Protein AF-A0A7X8ZN01-F1 (afdb_monomer_lite)

Secondary structure (DSSP, 8-state):
--HHHHHHH-HHHHHHHHIIIIIT---HHHHHHHHHHHHHHHHHHHHTT--TTT--HHHHHHHHHHTTTS--HHHHHHHHHHHHHHHHHHHHTTS-SS-GGGGPPPPP-------------S-SSSSSS--------------S--

Sequence (146 aa):
MKISKIIEQNLTLKDFYRYLKFQRRLSDKTQEVYLNDALLLLNFLKDENILLKDAKLSNLEAYLASRDVEISSRTKSRIISSVKAFYRFAVFTNLVSTDVAKMLEKPKKEVTLPKTLSEQQTDLLLKALYRDGDILSVRDWVIFEV

pLDDT: mean 72.42, std 23.01, range [30.58, 95.31]

Radius of gyration: 20.43 Å; chains: 1; bounding box: 43×55×57 Å

Structure (mmCIF, N/CA/C/O backbone):
data_AF-A0A7X8ZN01-F1
#
_entry.id   AF-A0A7X8ZN01-F1
#
loop_
_atom_site.group_PDB
_atom_site.id
_atom_site.type_symbol
_atom_site.label_atom_id
_atom_site.label_alt_id
_atom_site.label_comp_id
_atom_site.label_asym_id
_atom_site.label_entity_id
_atom_site.label_seq_id
_atom_site.pdbx_PDB_ins_code
_atom_site.Cartn_x
_atom_site.Cartn_y
_atom_site.Cartn_z
_atom_site.occupancy
_atom_site.B_iso_or_equiv
_atom_site.auth_seq_id
_atom_site.auth_comp_id
_atom_site.auth_asym_id
_atom_site.auth_atom_id
_atom_site.pdbx_PDB_model_num
ATOM 1 N N . MET A 1 1 ? 3.977 -20.591 0.811 1.00 48.84 1 MET A N 1
ATOM 2 C CA . MET A 1 1 ? 2.516 -20.645 0.562 1.00 48.84 1 MET A CA 1
ATOM 3 C C . MET A 1 1 ? 2.212 -19.749 -0.637 1.00 48.84 1 MET A C 1
ATOM 5 O O . MET A 1 1 ? 2.649 -18.608 -0.612 1.00 48.84 1 MET A O 1
ATOM 9 N N . LYS A 1 2 ? 1.595 -20.255 -1.719 1.00 52.28 2 LYS A N 1
ATOM 10 C CA . LYS A 1 2 ? 1.361 -19.458 -2.943 1.00 52.28 2 LYS A CA 1
ATOM 11 C C . LYS A 1 2 ? 0.465 -18.252 -2.613 1.00 52.28 2 LYS A C 1
ATOM 13 O O . LYS A 1 2 ? -0.558 -18.436 -1.958 1.00 52.28 2 LYS A O 1
ATOM 18 N N . ILE A 1 3 ? 0.846 -17.054 -3.069 1.00 57.12 3 ILE A N 1
ATOM 19 C CA . ILE A 1 3 ? 0.120 -15.779 -2.871 1.00 57.12 3 ILE A CA 1
ATOM 20 C C . ILE A 1 3 ? -1.376 -15.917 -3.217 1.00 57.12 3 ILE A C 1
ATOM 22 O O . ILE A 1 3 ? -2.226 -15.366 -2.521 1.00 57.12 3 ILE A O 1
ATOM 26 N N . SER A 1 4 ? -1.705 -16.755 -4.205 1.00 57.72 4 SER A N 1
ATOM 27 C CA . SER A 1 4 ? -3.076 -17.117 -4.585 1.00 57.72 4 SER A CA 1
ATOM 28 C C . SER A 1 4 ? -3.955 -17.590 -3.417 1.00 57.72 4 SER A C 1
ATOM 30 O O . SER A 1 4 ? -5.110 -17.189 -3.331 1.00 57.72 4 SER A O 1
ATOM 32 N N . LYS A 1 5 ? -3.416 -18.369 -2.468 1.00 56.44 5 LYS A N 1
ATOM 33 C CA . LYS A 1 5 ? -4.183 -18.905 -1.328 1.00 56.44 5 LYS A CA 1
ATOM 34 C C . LYS A 1 5 ? -4.481 -17.847 -0.256 1.00 56.44 5 LYS A C 1
ATOM 36 O O . LYS A 1 5 ? -5.490 -17.946 0.433 1.00 56.44 5 LYS A O 1
ATOM 41 N N . ILE A 1 6 ? -3.619 -16.835 -0.116 1.00 58.25 6 ILE A N 1
ATOM 42 C CA . ILE A 1 6 ? -3.833 -15.701 0.806 1.00 58.25 6 ILE A CA 1
ATOM 43 C C . ILE A 1 6 ? -4.926 -14.778 0.254 1.00 58.25 6 ILE A C 1
ATOM 45 O O . ILE A 1 6 ? -5.768 -14.294 1.006 1.00 58.25 6 ILE A O 1
ATOM 49 N N . ILE A 1 7 ? -4.951 -14.590 -1.069 1.00 56.62 7 ILE A N 1
ATOM 50 C CA . ILE A 1 7 ? -5.973 -13.797 -1.766 1.00 56.62 7 ILE A CA 1
ATOM 51 C C . ILE A 1 7 ? -7.359 -14.434 -1.623 1.00 56.62 7 ILE A C 1
ATOM 53 O O . ILE A 1 7 ? -8.338 -13.728 -1.410 1.00 56.62 7 ILE A O 1
ATOM 57 N N . GLU A 1 8 ? -7.461 -15.762 -1.704 1.00 56.88 8 GLU A N 1
ATOM 58 C CA . GLU A 1 8 ? -8.747 -16.458 -1.562 1.00 56.88 8 GLU A CA 1
ATOM 59 C C . GLU A 1 8 ? -9.384 -16.290 -0.177 1.00 56.88 8 GLU A C 1
ATOM 61 O O . GLU A 1 8 ? -10.609 -16.283 -0.077 1.00 56.88 8 GLU A O 1
ATOM 66 N N . GLN A 1 9 ? -8.574 -16.117 0.872 1.00 59.66 9 GLN A N 1
ATOM 67 C CA . GLN A 1 9 ? -9.052 -16.001 2.254 1.00 59.66 9 GLN A CA 1
ATOM 68 C C . GLN A 1 9 ? -9.281 -14.556 2.712 1.00 59.66 9 GLN A C 1
ATOM 70 O O . GLN A 1 9 ? -9.893 -14.339 3.755 1.00 59.66 9 GLN A O 1
ATOM 75 N N . ASN A 1 10 ? -8.814 -13.560 1.954 1.00 72.94 10 ASN A N 1
ATOM 76 C CA . ASN A 1 10 ? -8.955 -12.153 2.309 1.00 72.94 10 ASN A CA 1
ATOM 77 C C . ASN A 1 10 ? -9.825 -11.431 1.271 1.00 72.94 10 ASN A C 1
ATOM 79 O O . ASN A 1 10 ? -9.347 -11.037 0.204 1.00 72.94 10 ASN A O 1
ATOM 83 N N . LEU A 1 11 ? -11.112 -11.264 1.596 1.00 76.94 11 LEU A N 1
ATOM 84 C CA . LEU A 1 11 ? -12.110 -10.682 0.692 1.00 76.94 11 LEU A CA 1
ATOM 85 C C . LEU A 1 11 ? -11.676 -9.299 0.174 1.00 76.94 11 LEU A C 1
ATOM 87 O O . LEU A 1 11 ? -11.733 -9.047 -1.027 1.00 76.94 11 LEU A O 1
ATOM 91 N N . THR A 1 12 ? -11.105 -8.466 1.048 1.00 83.31 12 THR A N 1
ATOM 92 C CA . THR A 1 12 ? -10.579 -7.139 0.700 1.00 83.31 12 THR A CA 1
ATOM 93 C C . THR A 1 12 ? -9.460 -7.199 -0.341 1.00 83.31 12 THR A C 1
ATOM 95 O O . THR A 1 12 ? -9.457 -6.415 -1.289 1.00 83.31 12 THR A O 1
ATOM 98 N N . LEU A 1 13 ? -8.510 -8.133 -0.216 1.00 86.25 13 LEU A N 1
ATOM 99 C CA . LEU A 1 13 ? -7.432 -8.288 -1.202 1.00 86.25 13 LEU A CA 1
ATOM 100 C C . LEU A 1 13 ? -7.935 -8.870 -2.528 1.00 86.25 13 LEU A C 1
ATOM 102 O O . LEU A 1 13 ? -7.446 -8.483 -3.589 1.00 86.25 13 LEU A O 1
ATOM 106 N N . LYS A 1 14 ? -8.934 -9.757 -2.492 1.00 88.00 14 LYS A N 1
ATOM 107 C CA . LYS A 1 14 ? -9.591 -10.276 -3.700 1.00 88.00 14 LYS A CA 1
ATOM 108 C C . LYS A 1 14 ? -10.315 -9.171 -4.471 1.00 88.00 14 LYS A C 1
ATOM 110 O O . LYS A 1 14 ? -10.217 -9.109 -5.699 1.00 88.00 14 LYS A O 1
ATOM 115 N N . ASP A 1 15 ? -10.996 -8.277 -3.767 1.00 89.69 15 ASP A N 1
ATOM 116 C CA . ASP A 1 15 ? -11.667 -7.137 -4.387 1.00 89.69 15 ASP A CA 1
ATOM 117 C C . ASP A 1 15 ? -10.664 -6.083 -4.864 1.00 89.69 15 ASP A C 1
ATOM 119 O O . ASP A 1 15 ? -10.821 -5.543 -5.962 1.00 89.69 15 ASP A O 1
ATOM 123 N N . PHE A 1 16 ? -9.560 -5.880 -4.138 1.00 91.25 16 PHE A N 1
ATOM 124 C CA . PHE A 1 16 ? -8.464 -5.037 -4.612 1.00 91.25 16 PHE A CA 1
ATOM 125 C C . PHE A 1 16 ? -7.829 -5.591 -5.894 1.00 91.25 16 PHE A C 1
ATOM 127 O O . PHE A 1 16 ? -7.579 -4.838 -6.833 1.00 91.25 16 PHE A O 1
ATOM 134 N N . TYR A 1 17 ? -7.627 -6.908 -5.993 1.00 89.56 17 TYR A N 1
ATOM 135 C CA . TYR A 1 17 ? -7.134 -7.553 -7.214 1.00 89.56 17 TYR A CA 1
ATOM 136 C C . TYR A 1 17 ? -8.042 -7.265 -8.416 1.00 89.56 17 TYR A C 1
ATOM 138 O O . TYR A 1 17 ? -7.578 -6.825 -9.471 1.00 89.56 17 TYR A O 1
ATOM 146 N N . ARG A 1 18 ? -9.359 -7.437 -8.238 1.00 90.00 18 ARG A N 1
ATOM 147 C CA . ARG A 1 18 ? -10.361 -7.117 -9.266 1.00 90.00 18 ARG A CA 1
ATOM 148 C C . ARG A 1 18 ? -10.331 -5.638 -9.636 1.00 90.00 18 ARG A C 1
ATOM 150 O O . ARG A 1 18 ? -10.356 -5.312 -10.820 1.00 90.00 18 ARG A O 1
ATOM 157 N N . TYR A 1 19 ? -10.215 -4.752 -8.652 1.00 90.88 19 TYR A N 1
ATOM 158 C CA . TYR A 1 19 ? -10.067 -3.318 -8.881 1.00 90.88 19 TYR A CA 1
ATOM 159 C C . TYR A 1 19 ? -8.826 -2.999 -9.733 1.00 90.88 19 TYR A C 1
ATOM 161 O O . TYR A 1 19 ? -8.919 -2.263 -10.717 1.00 90.88 19 TYR A O 1
ATOM 169 N N . LEU A 1 20 ? -7.668 -3.593 -9.428 1.00 88.06 20 LEU A N 1
ATOM 170 C CA . LEU A 1 20 ? -6.449 -3.394 -10.218 1.00 88.06 20 LEU A CA 1
ATOM 171 C C . LEU A 1 20 ? -6.599 -3.900 -11.661 1.00 88.06 20 LEU A C 1
ATOM 173 O O . LEU A 1 20 ? -6.102 -3.258 -12.590 1.00 88.06 20 LEU A O 1
ATOM 177 N N . LYS A 1 21 ? -7.304 -5.018 -11.851 1.00 89.06 21 LYS A N 1
ATOM 178 C CA . LYS A 1 21 ? -7.545 -5.617 -13.166 1.00 89.06 21 LYS A CA 1
ATOM 179 C C . LYS A 1 21 ? -8.525 -4.808 -14.011 1.00 89.06 21 LYS A C 1
ATOM 181 O O . LYS A 1 21 ? -8.202 -4.436 -15.132 1.00 89.06 21 LYS A O 1
ATOM 186 N N . PHE A 1 22 ? -9.712 -4.520 -13.490 1.00 87.12 22 PHE A N 1
ATOM 187 C CA . PHE A 1 22 ? -10.795 -3.946 -14.290 1.00 87.12 22 PHE A CA 1
ATOM 188 C C . PHE A 1 22 ? -10.764 -2.419 -14.315 1.00 87.12 22 PHE A C 1
ATOM 190 O O . PHE A 1 22 ? -10.886 -1.825 -15.385 1.00 87.12 22 PHE A O 1
ATOM 197 N N . GLN A 1 23 ? -10.530 -1.781 -13.165 1.00 81.88 23 GLN A N 1
ATOM 198 C CA . GLN A 1 23 ? -10.535 -0.321 -13.072 1.00 81.88 23 GLN A CA 1
ATOM 199 C C . GLN A 1 23 ? -9.200 0.285 -13.502 1.00 81.88 23 GLN A C 1
ATOM 201 O O . GLN A 1 23 ? -9.170 1.338 -14.135 1.00 81.88 23 GLN A O 1
ATOM 206 N N . ARG A 1 24 ? -8.080 -0.365 -13.159 1.00 81.25 24 ARG A N 1
ATOM 207 C CA . ARG A 1 24 ? -6.737 0.149 -13.476 1.00 81.25 24 ARG A CA 1
ATOM 208 C C . ARG A 1 24 ? -6.062 -0.514 -14.674 1.00 81.25 24 ARG A C 1
ATOM 210 O O . ARG A 1 24 ? -5.022 -0.009 -15.091 1.00 81.25 24 ARG A O 1
ATOM 217 N N . ARG A 1 25 ? -6.632 -1.600 -15.215 1.00 88.38 25 ARG A N 1
ATOM 218 C CA . ARG A 1 25 ? -6.134 -2.325 -16.401 1.00 88.38 25 ARG A CA 1
ATOM 219 C C . ARG A 1 25 ? -4.644 -2.680 -16.317 1.00 88.38 25 ARG A C 1
ATOM 221 O O . ARG A 1 25 ? -3.924 -2.617 -17.309 1.00 88.38 25 ARG A O 1
ATOM 228 N N . LEU A 1 26 ? -4.161 -3.011 -15.118 1.00 83.69 26 LEU A N 1
ATOM 229 C CA . LEU A 1 26 ? -2.759 -3.382 -14.916 1.00 83.69 26 LEU A CA 1
ATOM 230 C C . LEU A 1 26 ? -2.499 -4.803 -15.422 1.00 83.69 26 LEU A C 1
ATOM 232 O O . LEU A 1 26 ? -3.393 -5.641 -15.375 1.00 83.69 26 LEU A O 1
ATOM 236 N N . SER A 1 27 ? -1.269 -5.099 -15.850 1.00 86.38 27 SER A N 1
ATOM 237 C CA . SER A 1 27 ? -0.872 -6.476 -16.188 1.00 86.38 27 SER A CA 1
ATOM 238 C C . SER A 1 27 ? -0.928 -7.386 -14.958 1.00 86.38 27 SER A C 1
ATOM 240 O O . SER A 1 27 ? -0.713 -6.912 -13.841 1.00 86.38 27 SER A O 1
ATOM 242 N N . ASP A 1 28 ? -1.136 -8.689 -15.145 1.00 82.62 28 ASP A N 1
ATOM 243 C CA . ASP A 1 28 ? -1.219 -9.650 -14.034 1.00 82.62 28 ASP A CA 1
ATOM 244 C C . ASP A 1 28 ? 0.034 -9.615 -13.142 1.00 82.62 28 ASP A C 1
ATOM 246 O O . ASP A 1 28 ? -0.067 -9.550 -11.917 1.00 82.62 28 ASP A O 1
ATOM 250 N N . LYS A 1 29 ? 1.225 -9.497 -13.748 1.00 83.19 29 LYS A N 1
ATOM 251 C CA . LYS A 1 29 ? 2.497 -9.340 -13.024 1.00 83.19 29 LYS A CA 1
ATOM 252 C C . LYS A 1 29 ? 2.509 -8.083 -12.150 1.00 83.19 29 LYS A C 1
ATOM 254 O O . LYS A 1 29 ? 2.994 -8.099 -11.024 1.00 83.19 29 LYS A O 1
ATOM 259 N N . THR A 1 30 ? 1.990 -6.968 -12.666 1.00 82.69 30 THR A N 1
ATOM 260 C CA . THR A 1 30 ? 1.887 -5.720 -11.898 1.00 82.69 30 THR A CA 1
ATOM 261 C C . THR A 1 30 ? 0.836 -5.833 -10.793 1.00 82.69 30 THR A C 1
ATOM 263 O O . THR A 1 30 ? 1.057 -5.310 -9.704 1.00 82.69 30 THR A O 1
ATOM 266 N N . GLN A 1 31 ? -0.274 -6.535 -11.035 1.00 84.19 31 GLN A N 1
ATOM 267 C CA . GLN A 1 31 ? -1.315 -6.768 -10.032 1.00 84.19 31 GLN A CA 1
ATOM 268 C C . GLN A 1 31 ? -0.767 -7.558 -8.833 1.00 84.19 31 GLN A C 1
ATOM 270 O O . GLN A 1 31 ? -0.950 -7.126 -7.698 1.00 84.19 31 GLN A O 1
ATOM 275 N N . GLU A 1 32 ? -0.043 -8.658 -9.067 1.00 86.69 32 GLU A N 1
ATOM 276 C CA . GLU A 1 32 ? 0.581 -9.471 -8.006 1.00 86.69 32 GLU A CA 1
ATOM 277 C C . GLU A 1 32 ? 1.524 -8.647 -7.126 1.00 86.69 32 GLU A C 1
ATOM 279 O O . GLU A 1 32 ? 1.504 -8.723 -5.898 1.00 86.69 32 GLU A O 1
ATOM 284 N N . VAL A 1 33 ? 2.331 -7.815 -7.774 1.00 87.94 33 VAL A N 1
ATOM 285 C CA . VAL A 1 33 ? 3.306 -6.938 -7.133 1.00 87.94 33 VAL A CA 1
ATOM 286 C C . VAL A 1 33 ? 2.616 -5.890 -6.247 1.00 87.94 33 VAL A C 1
ATOM 288 O O . VAL A 1 33 ? 3.061 -5.645 -5.127 1.00 87.94 33 VAL A O 1
ATOM 291 N N . TYR A 1 34 ? 1.513 -5.300 -6.713 1.00 91.00 34 TYR A N 1
ATOM 292 C CA . TYR A 1 34 ? 0.722 -4.332 -5.942 1.00 91.00 34 TYR A CA 1
ATOM 293 C C . TYR A 1 34 ? -0.033 -4.993 -4.785 1.00 91.00 34 TYR A C 1
ATOM 295 O O . TYR A 1 34 ? -0.113 -4.424 -3.697 1.00 91.00 34 TYR A O 1
ATOM 303 N N . LEU A 1 35 ? -0.570 -6.195 -5.003 1.00 89.00 35 LEU A N 1
ATOM 304 C CA . LEU A 1 35 ? -1.218 -6.986 -3.959 1.00 89.00 35 LEU A CA 1
ATOM 305 C C . LEU A 1 35 ? -0.253 -7.338 -2.835 1.00 89.00 35 LEU A C 1
ATOM 307 O O . LEU A 1 35 ? -0.605 -7.210 -1.666 1.00 89.00 35 LEU A O 1
ATOM 311 N N . ASN A 1 36 ? 0.957 -7.773 -3.184 1.00 89.75 36 ASN A N 1
ATOM 312 C CA . ASN A 1 36 ? 1.963 -8.127 -2.197 1.00 89.75 36 ASN A CA 1
ATOM 313 C C . ASN A 1 36 ? 2.356 -6.914 -1.341 1.00 89.75 36 ASN A C 1
ATOM 315 O O . ASN A 1 36 ? 2.444 -7.033 -0.124 1.00 89.75 36 ASN A O 1
ATOM 319 N N . ASP A 1 37 ? 2.526 -5.736 -1.948 1.00 92.06 37 ASP A N 1
ATOM 320 C CA . ASP A 1 37 ? 2.781 -4.510 -1.181 1.00 92.06 37 ASP A CA 1
ATOM 321 C C . ASP A 1 37 ? 1.613 -4.153 -0.251 1.00 92.06 37 ASP A C 1
ATOM 323 O O . ASP A 1 37 ? 1.840 -3.780 0.897 1.00 92.06 37 ASP A O 1
ATOM 327 N N . ALA A 1 38 ? 0.367 -4.278 -0.724 1.00 92.12 38 ALA A N 1
ATOM 328 C CA . ALA A 1 38 ? -0.813 -4.015 0.098 1.00 92.12 38 ALA A CA 1
ATOM 329 C C . ALA A 1 38 ? -0.908 -4.990 1.281 1.00 92.12 38 ALA A C 1
ATOM 331 O O . ALA A 1 38 ? -1.191 -4.573 2.400 1.00 92.12 38 ALA A O 1
ATOM 332 N N . LEU A 1 39 ? -0.609 -6.273 1.063 1.00 91.00 39 LEU A N 1
ATOM 333 C CA . LEU A 1 39 ? -0.544 -7.271 2.130 1.00 91.00 39 LEU A CA 1
ATOM 334 C C . LEU A 1 39 ? 0.539 -6.928 3.162 1.00 91.00 39 LEU A C 1
ATOM 336 O O . LEU A 1 39 ? 0.283 -7.009 4.359 1.00 91.00 39 LEU A O 1
ATOM 340 N N . LEU A 1 40 ? 1.731 -6.522 2.715 1.00 91.75 40 LEU A N 1
ATOM 341 C CA . LEU A 1 40 ? 2.815 -6.116 3.613 1.00 91.75 40 LEU A CA 1
ATOM 342 C C . LEU A 1 40 ? 2.432 -4.900 4.463 1.00 91.75 40 LEU A C 1
ATOM 344 O O . LEU A 1 40 ? 2.741 -4.876 5.650 1.00 91.75 40 LEU A O 1
ATOM 348 N N . LEU A 1 41 ? 1.742 -3.917 3.878 1.00 93.25 41 LEU A N 1
ATOM 349 C CA . LEU A 1 41 ? 1.195 -2.787 4.627 1.00 93.25 41 LEU A CA 1
ATOM 350 C C . LEU A 1 41 ? 0.166 -3.248 5.668 1.00 93.25 41 LEU A C 1
ATOM 352 O O . LEU A 1 41 ? 0.228 -2.822 6.815 1.00 93.25 41 LEU A O 1
ATOM 356 N N . LEU A 1 42 ? -0.783 -4.107 5.283 1.00 92.12 42 LEU A N 1
ATOM 357 C CA . LEU A 1 42 ? -1.813 -4.601 6.202 1.00 92.12 42 LEU A CA 1
ATOM 358 C C . LEU A 1 42 ? -1.208 -5.378 7.375 1.00 92.12 42 LEU A C 1
ATOM 360 O O . LEU A 1 42 ? -1.681 -5.232 8.4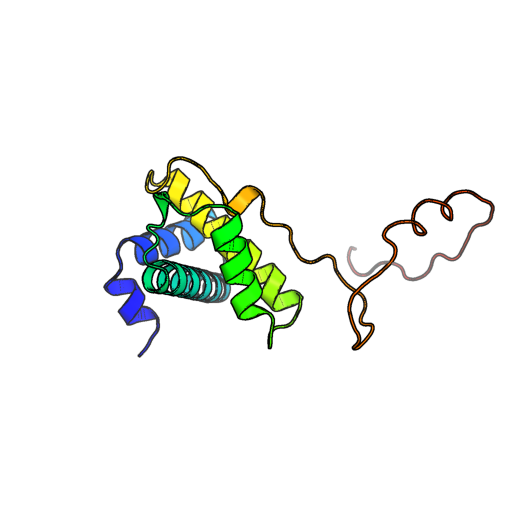98 1.00 92.12 42 LEU A O 1
ATOM 364 N N . ASN A 1 43 ? -0.163 -6.170 7.125 1.00 89.88 43 ASN A N 1
ATOM 365 C CA . ASN A 1 43 ? 0.568 -6.866 8.180 1.00 89.88 43 ASN A CA 1
ATOM 366 C C . ASN A 1 43 ? 1.260 -5.875 9.119 1.00 89.88 43 ASN A C 1
ATOM 368 O O . ASN A 1 43 ? 1.071 -5.978 10.321 1.00 89.88 43 ASN A O 1
ATOM 372 N N . PHE A 1 44 ? 1.959 -4.870 8.582 1.00 92.31 44 PHE A N 1
ATOM 373 C CA . PHE A 1 44 ? 2.575 -3.823 9.401 1.00 92.31 44 PHE A CA 1
ATOM 374 C C . PHE A 1 44 ? 1.549 -3.111 10.295 1.00 92.31 44 PHE A C 1
ATOM 376 O O . PHE A 1 44 ? 1.750 -2.991 11.496 1.00 92.31 44 PHE A O 1
ATOM 383 N N . LEU A 1 45 ? 0.413 -2.684 9.733 1.00 92.00 45 LEU A N 1
ATOM 384 C CA . LEU A 1 45 ? -0.639 -2.028 10.514 1.00 92.00 45 LEU A CA 1
ATOM 385 C C . LEU A 1 45 ? -1.212 -2.957 11.590 1.00 92.00 45 LEU A C 1
ATOM 387 O O . LEU A 1 45 ? -1.477 -2.516 12.703 1.00 92.00 45 LEU A O 1
ATOM 391 N N . LYS A 1 46 ? -1.378 -4.245 11.272 1.00 91.44 46 LYS A N 1
ATOM 392 C CA . LYS A 1 46 ? -1.828 -5.251 12.234 1.00 91.44 46 LYS A CA 1
ATOM 393 C C . LYS A 1 46 ? -0.832 -5.417 13.385 1.00 91.44 46 LYS A C 1
ATOM 395 O O . LYS A 1 46 ? -1.270 -5.463 14.530 1.00 91.44 46 LYS A O 1
ATOM 400 N N . ASP A 1 47 ? 0.460 -5.494 13.086 1.00 92.75 47 ASP A N 1
ATOM 401 C CA . ASP A 1 47 ? 1.521 -5.654 14.086 1.00 92.75 47 ASP A CA 1
ATOM 402 C C . ASP A 1 47 ? 1.589 -4.431 15.022 1.00 92.75 47 ASP A C 1
ATOM 404 O O . ASP A 1 47 ? 1.740 -4.579 16.233 1.00 92.75 47 ASP A O 1
ATOM 408 N N . GLU A 1 48 ? 1.337 -3.233 14.486 1.00 92.31 48 GLU A N 1
ATOM 409 C CA . GLU A 1 48 ? 1.220 -1.977 15.243 1.00 92.31 48 GLU A CA 1
ATOM 410 C C . GLU A 1 48 ? -0.148 -1.788 15.938 1.00 92.31 48 GLU A C 1
ATOM 412 O O . GLU A 1 48 ? -0.384 -0.771 16.587 1.00 92.31 48 GLU A O 1
ATOM 417 N N . ASN A 1 49 ? -1.074 -2.751 15.826 1.00 94.81 49 ASN A N 1
ATOM 418 C CA . ASN A 1 49 ? -2.456 -2.666 16.329 1.00 94.81 49 ASN A CA 1
ATOM 419 C C . ASN A 1 49 ? -3.250 -1.452 15.798 1.00 94.81 49 ASN A C 1
ATOM 421 O O . ASN A 1 49 ? -4.127 -0.909 16.471 1.00 94.81 49 ASN A O 1
ATOM 425 N N . ILE A 1 50 ? -2.973 -1.041 14.561 1.00 92.25 50 ILE A N 1
ATOM 426 C CA . ILE A 1 50 ? -3.635 0.067 13.872 1.00 92.25 50 ILE A CA 1
ATOM 427 C C . ILE A 1 50 ? -4.651 -0.493 12.877 1.00 92.25 50 ILE A C 1
ATOM 429 O O . ILE A 1 50 ? -4.330 -1.281 11.986 1.00 92.25 50 ILE A O 1
ATOM 433 N N . LEU A 1 51 ? -5.901 -0.043 12.975 1.00 90.69 51 LEU A N 1
ATOM 434 C CA . LEU A 1 51 ? -6.905 -0.351 11.959 1.00 90.69 51 LEU A CA 1
ATOM 435 C C . LEU A 1 51 ? -6.659 0.491 10.703 1.00 90.69 51 LEU A C 1
ATOM 437 O O . LEU A 1 51 ? -6.328 1.671 10.785 1.00 90.69 51 LEU A O 1
ATOM 441 N N . LEU A 1 52 ? -6.914 -0.086 9.523 1.00 92.00 52 LEU A N 1
ATOM 442 C CA . LEU A 1 52 ? -6.721 0.593 8.232 1.00 92.00 52 LEU A CA 1
ATOM 443 C C . LEU A 1 52 ? -7.411 1.970 8.158 1.00 92.00 52 LEU A C 1
ATOM 445 O O . LEU A 1 52 ? -6.852 2.907 7.590 1.00 92.00 52 LEU A O 1
ATOM 449 N N . LYS A 1 53 ? -8.609 2.081 8.745 1.00 91.12 53 LYS A N 1
ATOM 450 C CA . LYS A 1 53 ? -9.423 3.307 8.802 1.00 91.12 53 LYS A CA 1
ATOM 451 C C . LYS A 1 53 ? -8.887 4.379 9.755 1.00 91.12 53 LYS A C 1
ATOM 453 O O . LYS A 1 53 ? -9.198 5.548 9.561 1.00 91.12 53 LYS A O 1
ATOM 458 N N . ASP A 1 54 ? -8.094 3.977 10.745 1.00 92.12 54 ASP A N 1
ATOM 459 C CA . ASP A 1 54 ? -7.561 4.853 11.794 1.00 92.12 54 ASP A CA 1
ATOM 460 C C . ASP A 1 54 ? -6.093 5.232 11.528 1.00 92.12 54 ASP A C 1
ATOM 462 O O . ASP A 1 54 ? -5.516 6.067 12.226 1.00 92.12 54 ASP A O 1
ATOM 466 N N . ALA A 1 55 ? -5.486 4.633 10.498 1.00 93.00 55 ALA A N 1
ATOM 467 C CA . ALA A 1 55 ? -4.128 4.922 10.074 1.00 93.00 55 ALA A CA 1
ATOM 468 C C . ALA A 1 55 ? -3.972 6.389 9.645 1.00 93.00 55 ALA A C 1
ATOM 470 O O . ALA A 1 55 ? -4.747 6.924 8.848 1.00 93.00 55 ALA A O 1
ATOM 471 N N . LYS A 1 56 ? -2.914 7.024 10.145 1.00 92.81 56 LYS A N 1
ATOM 472 C CA . LYS A 1 56 ? -2.518 8.396 9.816 1.00 92.81 56 LYS A CA 1
ATOM 473 C C . LYS A 1 56 ? -1.357 8.394 8.827 1.00 92.81 56 LYS A C 1
ATOM 475 O O . LYS A 1 56 ? -0.686 7.379 8.633 1.00 92.81 56 LYS A O 1
ATOM 480 N N . LEU A 1 57 ? -1.076 9.561 8.245 1.00 90.12 57 LEU A N 1
ATOM 481 C CA . LEU A 1 57 ? 0.083 9.755 7.369 1.00 90.12 57 LEU A CA 1
ATOM 482 C C . LEU A 1 57 ? 1.388 9.289 8.036 1.00 90.12 57 LEU A C 1
ATOM 484 O O . LEU A 1 57 ? 2.138 8.535 7.425 1.00 90.12 57 LEU A O 1
ATOM 488 N N . SER A 1 58 ? 1.587 9.631 9.311 1.00 89.06 58 SER A N 1
ATOM 489 C CA . SER A 1 58 ? 2.772 9.236 10.081 1.00 89.06 58 SER A CA 1
ATOM 490 C C . SER A 1 58 ? 2.946 7.719 10.199 1.00 89.06 58 SER A C 1
ATOM 492 O O . SER A 1 58 ? 4.071 7.229 10.211 1.00 89.06 58 SER A O 1
ATOM 494 N N . ASN A 1 59 ? 1.856 6.945 10.232 1.00 92.69 59 ASN A N 1
ATOM 495 C CA . ASN A 1 59 ? 1.939 5.483 10.243 1.00 92.69 59 ASN A CA 1
ATOM 496 C C . ASN A 1 59 ? 2.401 4.940 8.887 1.00 92.69 59 ASN A C 1
ATOM 498 O O . ASN A 1 59 ? 3.147 3.966 8.832 1.00 92.69 59 ASN A O 1
ATOM 502 N N . LEU A 1 60 ? 1.989 5.577 7.787 1.00 92.44 60 LEU A N 1
ATOM 503 C CA . LEU A 1 60 ? 2.445 5.205 6.449 1.00 92.44 60 LEU A CA 1
ATOM 504 C C . LEU A 1 60 ? 3.905 5.597 6.211 1.00 92.44 60 LEU A C 1
ATOM 506 O O . LEU A 1 60 ? 4.635 4.858 5.556 1.00 92.44 60 LEU A O 1
ATOM 510 N N . GLU A 1 61 ? 4.343 6.728 6.753 1.00 89.44 61 GLU A N 1
ATOM 511 C CA . GLU A 1 61 ? 5.749 7.137 6.735 1.00 89.44 61 GLU A CA 1
ATOM 512 C C . GLU A 1 61 ? 6.612 6.176 7.558 1.00 89.44 61 GLU A C 1
ATOM 514 O O . GLU A 1 61 ? 7.638 5.715 7.061 1.00 89.44 61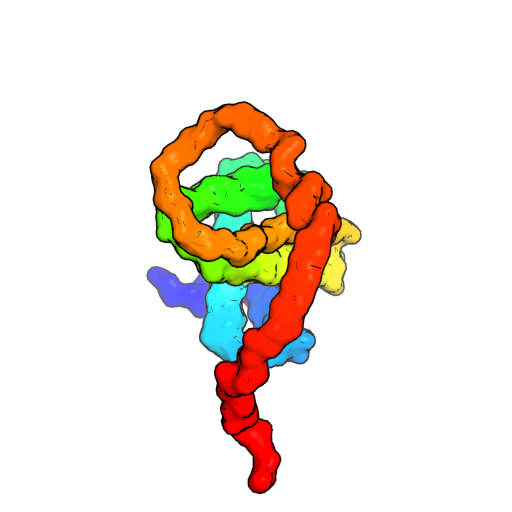 GLU A O 1
ATOM 519 N N . ALA A 1 62 ? 6.155 5.784 8.754 1.00 90.06 62 ALA A N 1
ATOM 520 C CA . ALA A 1 62 ? 6.810 4.764 9.572 1.00 90.06 62 ALA A CA 1
ATOM 521 C C . ALA A 1 62 ? 6.893 3.410 8.847 1.00 90.06 62 ALA A C 1
ATOM 523 O O . ALA A 1 62 ? 7.953 2.781 8.827 1.00 90.06 62 ALA A O 1
ATOM 524 N N . TYR A 1 63 ? 5.815 2.995 8.169 1.00 91.81 63 TYR A N 1
ATOM 525 C CA . TYR A 1 63 ? 5.833 1.811 7.312 1.00 91.81 63 TYR A CA 1
ATOM 526 C C . TYR A 1 63 ? 6.919 1.918 6.237 1.00 91.81 63 TYR A C 1
ATOM 528 O O . TYR A 1 63 ? 7.727 1.006 6.090 1.00 91.81 63 TYR A O 1
ATOM 536 N N . LEU A 1 64 ? 6.985 3.026 5.495 1.00 90.25 64 LEU A N 1
ATOM 537 C CA . LEU A 1 64 ? 8.002 3.200 4.454 1.00 90.25 64 LEU A CA 1
ATOM 538 C C . LEU A 1 64 ? 9.425 3.215 5.028 1.00 90.25 64 LEU A C 1
ATOM 540 O O . LEU A 1 64 ? 10.303 2.582 4.446 1.00 90.25 64 LEU A O 1
ATOM 544 N N . ALA A 1 65 ? 9.638 3.868 6.172 1.00 87.50 65 ALA A N 1
ATOM 545 C CA . ALA A 1 65 ? 10.928 3.909 6.856 1.00 87.50 65 ALA A CA 1
ATOM 546 C C . ALA A 1 65 ? 11.380 2.512 7.318 1.00 87.50 65 ALA A C 1
ATOM 548 O O . ALA A 1 65 ? 12.540 2.150 7.139 1.00 87.50 65 ALA A O 1
ATOM 549 N N . SER A 1 66 ? 10.461 1.667 7.803 1.00 86.94 66 SER A N 1
ATOM 550 C CA . SER A 1 66 ? 10.774 0.271 8.165 1.00 86.94 66 SER A CA 1
ATOM 551 C C . SER A 1 66 ? 11.251 -0.584 6.979 1.00 86.94 66 SER A C 1
ATOM 553 O O . SER A 1 66 ? 11.799 -1.669 7.164 1.00 86.94 66 SER A O 1
ATOM 555 N N . ARG A 1 67 ? 11.048 -0.110 5.743 1.00 82.06 67 ARG A N 1
ATOM 556 C CA . ARG A 1 67 ? 11.445 -0.795 4.506 1.00 82.06 67 ARG A CA 1
ATOM 557 C C . ARG A 1 67 ? 12.744 -0.249 3.908 1.00 82.06 67 ARG A C 1
ATOM 559 O O . ARG A 1 67 ? 13.230 -0.849 2.952 1.00 82.06 67 ARG A O 1
ATOM 566 N N . ASP A 1 68 ? 13.295 0.848 4.432 1.00 71.94 68 ASP A N 1
ATOM 567 C CA . ASP A 1 68 ? 14.375 1.612 3.784 1.00 71.94 68 ASP A CA 1
ATOM 568 C C . ASP A 1 68 ? 15.755 0.947 3.819 1.00 71.94 68 ASP A C 1
ATOM 570 O O . ASP A 1 68 ? 16.604 1.275 2.995 1.00 71.94 68 ASP A O 1
ATOM 574 N N . VAL A 1 69 ? 15.985 -0.013 4.715 1.00 65.75 69 VAL A N 1
ATOM 575 C CA . VAL A 1 69 ? 17.331 -0.561 4.960 1.00 65.75 69 VAL A CA 1
ATOM 576 C C . VAL A 1 69 ? 17.888 -1.360 3.764 1.00 65.75 69 VAL A C 1
ATOM 578 O O . VAL A 1 69 ? 19.102 -1.479 3.632 1.00 65.75 69 VAL A O 1
ATOM 581 N N . GLU A 1 70 ? 17.048 -1.860 2.845 1.00 62.06 70 GLU A N 1
ATOM 582 C CA . GLU A 1 70 ? 17.496 -2.816 1.808 1.00 62.06 70 GLU A CA 1
ATOM 583 C C . GLU A 1 70 ? 16.884 -2.638 0.403 1.00 62.06 70 GLU A C 1
ATOM 585 O O . GLU A 1 70 ? 17.106 -3.472 -0.479 1.00 62.06 70 GLU A O 1
ATOM 590 N N . ILE A 1 71 ? 16.103 -1.583 0.135 1.00 80.19 71 ILE A N 1
ATOM 591 C CA . ILE A 1 71 ? 15.366 -1.469 -1.140 1.00 80.19 71 ILE A CA 1
ATOM 592 C C . ILE A 1 71 ? 15.813 -0.293 -2.012 1.00 80.19 71 ILE A C 1
ATOM 594 O O . ILE A 1 71 ? 16.041 0.818 -1.551 1.00 80.19 71 ILE A O 1
ATOM 598 N N . SER A 1 72 ? 15.868 -0.518 -3.329 1.00 82.50 72 SER A N 1
ATOM 599 C CA . SER A 1 72 ? 16.185 0.543 -4.293 1.00 82.50 72 SER A CA 1
ATOM 600 C C . SER A 1 72 ? 15.112 1.642 -4.331 1.00 82.50 72 SER A C 1
ATOM 602 O O . SER A 1 72 ? 13.925 1.386 -4.102 1.00 82.50 72 SER A O 1
ATOM 604 N N . SER A 1 73 ? 15.494 2.854 -4.755 1.00 82.06 73 SER A N 1
ATOM 605 C CA . SER A 1 73 ? 14.560 3.976 -4.980 1.00 82.06 73 SER A CA 1
ATOM 606 C C . SER A 1 73 ? 13.410 3.616 -5.941 1.00 82.06 73 SER A C 1
ATOM 608 O O . SER A 1 73 ? 12.257 4.023 -5.752 1.00 82.06 73 SER A O 1
ATOM 610 N N . ARG A 1 74 ? 13.678 2.749 -6.933 1.00 80.50 74 ARG A N 1
ATOM 611 C CA . ARG A 1 74 ? 12.654 2.194 -7.834 1.00 80.50 74 ARG A CA 1
ATOM 612 C C . ARG A 1 74 ? 11.639 1.340 -7.074 1.00 80.50 74 ARG A C 1
ATOM 614 O O . ARG A 1 74 ? 10.434 1.483 -7.290 1.00 80.50 74 ARG A O 1
ATOM 621 N N . THR A 1 75 ? 12.108 0.470 -6.182 1.00 84.06 75 THR A N 1
ATOM 622 C CA . THR A 1 75 ? 11.242 -0.360 -5.339 1.00 84.06 75 THR A CA 1
ATOM 623 C C . THR A 1 75 ? 10.437 0.497 -4.363 1.00 84.06 75 THR A C 1
ATOM 625 O O . THR A 1 75 ? 9.232 0.286 -4.250 1.00 84.06 75 THR A O 1
ATOM 628 N N . LYS A 1 76 ? 11.045 1.514 -3.741 1.00 87.75 76 LYS A N 1
ATOM 629 C CA . LYS A 1 76 ? 10.351 2.456 -2.846 1.00 87.75 76 LYS A CA 1
ATOM 630 C C . LYS A 1 76 ? 9.247 3.234 -3.575 1.00 87.75 76 LYS A C 1
ATOM 632 O O . LYS A 1 76 ? 8.100 3.253 -3.134 1.00 87.75 76 LYS A O 1
ATOM 637 N N . SER A 1 77 ? 9.542 3.770 -4.761 1.00 86.88 77 SER A N 1
ATOM 638 C CA . SER A 1 77 ? 8.557 4.451 -5.622 1.00 86.88 77 SER A CA 1
ATOM 639 C C . SER A 1 77 ? 7.368 3.562 -5.999 1.00 86.88 77 SER A C 1
ATOM 641 O O . SER A 1 77 ? 6.223 4.027 -6.077 1.00 86.88 77 SER A O 1
ATOM 643 N N . ARG A 1 78 ? 7.637 2.277 -6.252 1.00 91.00 78 ARG A N 1
ATOM 644 C CA . ARG A 1 78 ? 6.620 1.265 -6.544 1.00 91.00 78 ARG A CA 1
ATOM 645 C C . ARG A 1 78 ? 5.746 1.002 -5.320 1.00 91.00 78 ARG A C 1
ATOM 647 O O . ARG A 1 78 ? 4.536 1.117 -5.463 1.00 91.00 78 ARG A O 1
ATOM 654 N N . ILE A 1 79 ? 6.334 0.763 -4.145 1.00 90.69 79 ILE A N 1
ATOM 655 C CA . ILE A 1 79 ? 5.591 0.554 -2.889 1.00 90.69 79 ILE A CA 1
ATOM 656 C C . ILE A 1 79 ? 4.662 1.737 -2.617 1.00 90.69 79 ILE A C 1
ATOM 658 O O . ILE A 1 79 ? 3.467 1.543 -2.428 1.00 90.69 79 ILE A O 1
ATOM 662 N N . ILE A 1 80 ? 5.163 2.971 -2.704 1.00 92.62 80 ILE A N 1
ATOM 663 C CA . ILE A 1 80 ? 4.345 4.180 -2.509 1.00 92.62 80 ILE A CA 1
ATOM 664 C C . ILE A 1 80 ? 3.184 4.232 -3.507 1.00 92.62 80 ILE A C 1
ATOM 666 O O . ILE A 1 80 ? 2.06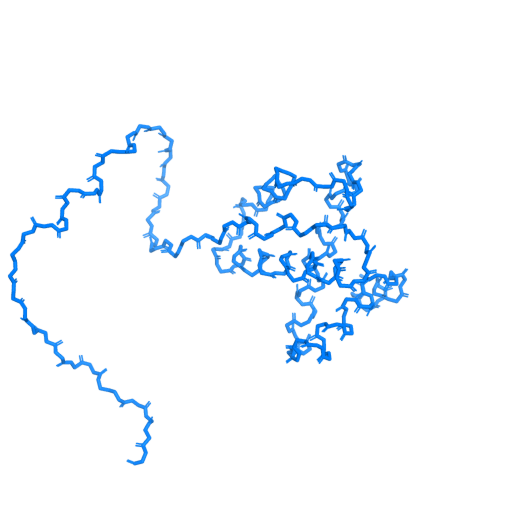1 4.594 -3.159 1.00 92.62 80 ILE A O 1
ATOM 670 N N . SER A 1 81 ? 3.426 3.845 -4.761 1.00 91.50 81 SER A N 1
ATOM 671 C CA . SER A 1 81 ? 2.374 3.792 -5.782 1.00 91.50 81 SER A CA 1
ATOM 672 C C . SER A 1 81 ? 1.323 2.717 -5.478 1.00 91.50 81 SER A C 1
ATOM 674 O O . SER A 1 81 ? 0.137 2.964 -5.713 1.00 91.50 81 SER A O 1
ATOM 676 N N . SER A 1 82 ? 1.739 1.569 -4.936 1.00 92.69 82 SER A N 1
ATOM 677 C CA . SER A 1 82 ? 0.858 0.489 -4.484 1.00 92.69 82 SER A CA 1
ATOM 678 C C . SER A 1 82 ? 0.021 0.910 -3.278 1.00 92.69 82 SER A C 1
ATOM 680 O O . SER A 1 82 ? -1.199 0.778 -3.326 1.00 92.69 82 SER A O 1
ATOM 682 N N . VAL A 1 83 ? 0.637 1.513 -2.254 1.00 94.19 83 VAL A N 1
ATOM 683 C CA . VAL A 1 83 ? -0.046 2.038 -1.057 1.00 94.19 83 VAL A CA 1
ATOM 684 C C . VAL A 1 83 ? -1.086 3.088 -1.448 1.00 94.19 83 VAL A C 1
ATOM 686 O O . VAL A 1 83 ? -2.252 2.974 -1.080 1.00 94.19 83 VAL A O 1
ATOM 689 N N . LYS A 1 84 ? -0.712 4.056 -2.297 1.00 93.88 84 LYS A N 1
ATOM 690 C CA . LYS A 1 84 ? -1.655 5.047 -2.840 1.00 93.88 84 LYS A CA 1
ATOM 691 C C . LYS A 1 84 ? -2.804 4.402 -3.619 1.00 93.88 84 LYS A C 1
ATOM 693 O O . LYS A 1 84 ? -3.930 4.880 -3.572 1.00 93.88 84 LYS A O 1
ATOM 698 N N . ALA A 1 85 ? -2.538 3.349 -4.394 1.00 93.12 85 ALA A N 1
ATOM 699 C CA . ALA A 1 85 ? -3.592 2.643 -5.121 1.00 93.12 85 ALA A CA 1
ATOM 700 C C . ALA A 1 85 ? -4.535 1.885 -4.180 1.00 93.12 85 ALA A C 1
ATOM 702 O O . ALA A 1 85 ? -5.737 1.867 -4.432 1.00 93.12 85 ALA A O 1
ATOM 703 N N . PHE A 1 86 ? -3.998 1.303 -3.110 1.00 95.31 86 PHE A N 1
ATOM 704 C CA . PHE A 1 86 ? -4.771 0.582 -2.111 1.00 95.31 86 PHE A CA 1
ATOM 705 C C . PHE A 1 86 ? -5.684 1.513 -1.306 1.00 95.31 86 PHE A C 1
ATOM 707 O O . PHE A 1 86 ? -6.868 1.223 -1.188 1.00 95.31 86 PHE A O 1
ATOM 714 N N . TYR A 1 87 ? -5.200 2.673 -0.850 1.00 94.44 87 TYR A N 1
ATOM 715 C CA . TYR A 1 87 ? -6.054 3.648 -0.156 1.00 94.44 87 TYR A CA 1
ATOM 716 C C . TYR A 1 87 ? -7.134 4.249 -1.059 1.00 94.44 87 TYR A C 1
ATOM 718 O O . TYR A 1 87 ? -8.272 4.396 -0.623 1.00 94.44 87 TYR A O 1
ATOM 726 N N . ARG A 1 88 ? -6.844 4.504 -2.344 1.00 93.94 88 ARG A N 1
ATOM 727 C CA . ARG A 1 88 ? -7.891 4.886 -3.309 1.00 93.94 88 ARG A CA 1
ATOM 728 C C . ARG A 1 88 ? -8.964 3.812 -3.465 1.00 93.94 88 ARG A C 1
ATOM 730 O O . ARG A 1 88 ? -10.142 4.141 -3.543 1.00 93.94 88 ARG A O 1
ATOM 737 N N . PHE A 1 89 ? -8.567 2.541 -3.515 1.00 94.25 89 PHE A N 1
ATOM 738 C CA . PHE A 1 89 ? -9.506 1.420 -3.518 1.00 94.25 89 PHE A CA 1
ATOM 739 C C . PHE A 1 89 ? -10.317 1.353 -2.215 1.00 94.25 89 PHE A C 1
ATOM 741 O O . PHE A 1 89 ? -11.529 1.155 -2.260 1.00 94.25 89 PHE A O 1
ATOM 748 N N . ALA A 1 90 ? -9.671 1.554 -1.066 1.00 92.50 90 ALA A N 1
ATOM 749 C CA . ALA A 1 90 ? -10.325 1.529 0.235 1.00 92.50 90 ALA A CA 1
ATOM 750 C C . ALA A 1 90 ? -11.364 2.653 0.373 1.00 92.50 90 ALA A C 1
ATOM 752 O O . ALA A 1 90 ? -12.448 2.415 0.892 1.00 92.50 90 ALA A O 1
ATOM 753 N N . VAL A 1 91 ? -11.085 3.847 -0.159 1.00 93.06 91 VAL A N 1
ATOM 754 C CA . VAL A 1 91 ? -12.081 4.928 -0.254 1.00 93.06 91 VAL A CA 1
ATOM 755 C C . VAL A 1 91 ? -13.203 4.550 -1.221 1.00 93.06 91 VAL A C 1
ATOM 757 O O . VAL A 1 91 ? -14.373 4.665 -0.879 1.00 93.06 91 VAL A O 1
ATOM 760 N N . PHE A 1 92 ? -12.868 4.039 -2.411 1.00 90.88 92 PHE A N 1
ATOM 761 C CA . PHE A 1 92 ? -13.853 3.628 -3.422 1.00 90.88 92 PHE A CA 1
ATOM 762 C C . PHE A 1 92 ? -14.842 2.564 -2.912 1.00 90.88 92 PHE A C 1
ATOM 764 O O . PHE A 1 92 ? -15.990 2.527 -3.342 1.00 90.88 92 PHE A O 1
ATOM 771 N N . THR A 1 93 ? -14.402 1.712 -1.986 1.00 89.88 93 THR A N 1
ATOM 772 C CA . THR A 1 93 ? -15.209 0.651 -1.363 1.00 89.88 93 THR A CA 1
ATOM 773 C C . THR A 1 93 ? -15.777 1.032 0.007 1.00 89.88 93 THR A C 1
ATOM 775 O O . THR A 1 93 ? -16.355 0.181 0.676 1.00 89.88 93 THR A O 1
ATOM 778 N N . ASN A 1 94 ? -15.645 2.297 0.428 1.00 90.69 94 ASN A N 1
ATOM 779 C CA . ASN A 1 94 ? -16.072 2.809 1.738 1.00 90.69 94 ASN A CA 1
ATOM 780 C C . ASN A 1 94 ? -15.443 2.091 2.952 1.00 90.69 94 ASN A C 1
ATOM 782 O O . ASN A 1 94 ? -15.995 2.120 4.050 1.00 90.69 94 ASN A O 1
ATOM 786 N N . LEU A 1 95 ? -14.275 1.464 2.785 1.00 89.44 95 LEU A N 1
ATOM 787 C CA . LEU A 1 95 ? -13.497 0.884 3.887 1.00 89.44 95 LEU A CA 1
ATOM 788 C C . LEU A 1 95 ? -12.817 1.960 4.743 1.00 89.44 95 LEU A C 1
ATOM 790 O O . LEU A 1 95 ? -12.591 1.751 5.935 1.00 89.44 95 LEU A O 1
ATOM 794 N N . VAL A 1 96 ? -12.477 3.098 4.135 1.00 92.00 96 VAL A N 1
ATOM 795 C CA . VAL A 1 96 ? -11.933 4.283 4.810 1.00 92.00 96 VAL A CA 1
ATOM 796 C C . VAL A 1 96 ? -12.627 5.533 4.275 1.00 92.00 96 VAL A C 1
ATOM 798 O O . VAL A 1 96 ? -13.016 5.576 3.110 1.00 92.00 96 VAL A O 1
ATOM 801 N N . SER A 1 97 ? -12.775 6.560 5.111 1.00 87.75 97 SER A N 1
ATOM 802 C CA . SER A 1 97 ? -13.431 7.817 4.725 1.00 87.75 97 SER A CA 1
ATOM 803 C C . SER A 1 97 ? -12.524 8.750 3.917 1.00 87.75 97 SER A C 1
ATOM 805 O O . SER A 1 97 ? -13.010 9.497 3.070 1.00 87.75 97 SER A O 1
ATOM 807 N N . THR A 1 98 ? -11.208 8.692 4.149 1.00 89.19 98 THR A N 1
ATOM 808 C CA . THR A 1 98 ? -10.232 9.626 3.571 1.00 89.19 98 THR A CA 1
ATOM 809 C C . THR A 1 98 ? -8.986 8.896 3.071 1.00 89.19 98 THR A C 1
ATOM 811 O O . THR A 1 98 ? -8.461 8.002 3.733 1.00 89.19 98 THR A O 1
ATOM 814 N N . ASP A 1 99 ? -8.465 9.313 1.913 1.00 92.00 99 ASP A N 1
ATOM 815 C CA . ASP A 1 99 ? -7.186 8.833 1.373 1.00 92.00 99 ASP A CA 1
ATOM 816 C C . ASP A 1 99 ? -6.006 9.563 2.040 1.00 92.00 99 ASP A C 1
ATOM 818 O O . ASP A 1 99 ? -5.524 10.588 1.547 1.00 92.00 99 ASP A O 1
ATOM 822 N N . VAL A 1 100 ? -5.525 9.023 3.164 1.00 90.06 100 VAL A N 1
ATOM 823 C CA . VAL A 1 100 ? -4.335 9.538 3.869 1.00 90.06 100 VAL A CA 1
ATOM 824 C C . VAL A 1 100 ? -3.036 9.299 3.091 1.00 90.06 100 VAL A C 1
ATOM 826 O O . VAL A 1 100 ? -2.070 10.044 3.253 1.00 90.06 100 VAL A O 1
ATOM 829 N N . ALA A 1 101 ? -3.006 8.311 2.189 1.00 90.75 101 ALA A N 1
ATOM 830 C CA . ALA A 1 101 ? -1.826 7.997 1.390 1.00 90.75 101 ALA A CA 1
ATOM 831 C C . ALA A 1 101 ? -1.567 9.028 0.289 1.00 90.75 101 ALA A C 1
ATOM 833 O O . ALA A 1 101 ? -0.456 9.076 -0.244 1.00 90.75 101 ALA A O 1
ATOM 834 N N . LYS A 1 102 ? -2.548 9.872 -0.061 1.00 87.31 102 LYS A N 1
ATOM 835 C CA . LYS A 1 102 ? -2.398 10.939 -1.065 1.00 87.31 102 LYS A CA 1
ATOM 836 C C . LYS A 1 102 ? -1.173 11.823 -0.800 1.00 87.31 102 LYS A C 1
ATOM 838 O O . LYS A 1 102 ? -0.477 12.161 -1.763 1.00 87.31 102 LYS A O 1
ATOM 843 N N . MET A 1 103 ? -0.891 12.101 0.476 1.00 82.12 103 MET A N 1
ATOM 844 C CA . MET A 1 103 ? 0.202 12.964 0.942 1.00 82.12 103 MET A CA 1
ATOM 845 C C . MET A 1 103 ? 1.583 12.296 0.946 1.00 82.12 103 MET A C 1
ATOM 847 O O . MET A 1 103 ? 2.575 12.984 1.135 1.00 82.12 103 MET A O 1
ATOM 851 N N . LEU A 1 104 ? 1.685 10.987 0.684 1.00 86.19 104 LEU A N 1
ATOM 852 C CA . LEU A 1 104 ? 2.989 10.322 0.606 1.00 86.19 104 LEU A CA 1
ATOM 853 C C . LEU A 1 104 ? 3.824 10.868 -0.556 1.00 86.19 104 LEU A C 1
ATOM 855 O O . LEU A 1 104 ? 3.416 10.790 -1.722 1.00 86.19 104 LEU A O 1
ATOM 859 N N . GLU A 1 105 ? 5.023 11.352 -0.270 1.00 75.69 105 GLU A N 1
ATOM 860 C CA . GLU A 1 105 ? 5.953 11.792 -1.303 1.00 75.69 105 GLU A CA 1
ATOM 861 C C . GLU A 1 105 ? 6.688 10.602 -1.919 1.00 75.69 105 GLU A C 1
ATOM 863 O O . GLU A 1 105 ? 7.127 9.684 -1.228 1.00 75.69 105 GLU A O 1
ATOM 868 N N . LYS A 1 106 ? 6.820 10.594 -3.249 1.00 69.75 106 LYS A N 1
ATOM 869 C CA . LYS A 1 106 ? 7.707 9.633 -3.915 1.00 69.75 106 LYS A CA 1
ATOM 870 C C . LYS A 1 106 ? 9.147 10.095 -3.710 1.00 69.75 106 LYS A C 1
ATOM 872 O O . LYS A 1 106 ? 9.380 11.298 -3.818 1.00 69.75 106 LYS A O 1
ATOM 877 N N . PRO A 1 107 ? 10.108 9.178 -3.492 1.00 56.78 107 PRO A N 1
ATOM 878 C CA . PRO A 1 107 ? 11.506 9.569 -3.444 1.00 56.78 107 PRO A CA 1
ATOM 879 C C . PRO A 1 107 ? 11.842 10.304 -4.741 1.00 56.78 107 PRO A C 1
ATOM 881 O O . PRO A 1 107 ? 11.530 9.828 -5.841 1.00 56.78 107 PRO A O 1
ATOM 884 N N . LYS A 1 108 ? 12.430 11.495 -4.609 1.00 44.19 108 LYS A N 1
ATOM 885 C CA . LYS A 1 108 ? 12.999 12.211 -5.749 1.00 44.19 108 LYS A CA 1
ATOM 886 C C . LYS A 1 108 ? 14.040 11.277 -6.378 1.00 44.19 108 LYS A C 1
ATOM 888 O O . LYS A 1 108 ? 14.692 10.510 -5.670 1.00 44.19 108 LYS A O 1
ATOM 893 N N . LYS A 1 109 ? 14.138 11.255 -7.712 1.00 37.97 109 LYS A N 1
ATOM 894 C CA . LYS A 1 109 ? 15.199 10.509 -8.406 1.00 37.97 109 LYS A CA 1
ATOM 895 C C . LYS A 1 109 ? 16.538 11.092 -7.953 1.00 37.97 109 LYS A C 1
ATOM 897 O O . LYS A 1 109 ? 17.001 12.071 -8.524 1.00 37.97 109 LYS A O 1
ATOM 902 N N . GLU A 1 110 ? 17.136 10.509 -6.930 1.00 39.09 110 GLU A N 1
ATOM 903 C CA . GLU A 1 110 ? 18.515 10.797 -6.584 1.00 39.09 110 GLU A CA 1
ATOM 904 C C . GLU A 1 110 ? 19.402 10.027 -7.558 1.00 39.09 110 GLU A C 1
ATOM 906 O O . GLU A 1 110 ? 19.411 8.794 -7.606 1.00 39.09 110 GLU A O 1
ATOM 911 N N . VAL A 1 111 ? 20.091 10.797 -8.400 1.00 41.97 111 VAL A N 1
ATOM 912 C CA . VAL A 1 111 ? 21.356 10.397 -9.009 1.00 41.97 111 VAL A CA 1
ATOM 913 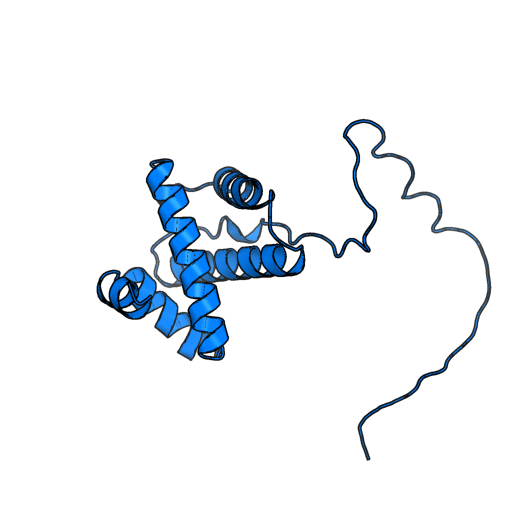C C . VAL A 1 111 ? 22.263 9.986 -7.851 1.00 41.97 111 VAL A C 1
ATOM 915 O O . VAL A 1 111 ? 22.439 10.749 -6.908 1.00 41.97 111 VAL A O 1
ATOM 918 N N . THR A 1 112 ? 22.752 8.750 -7.889 1.00 37.72 112 THR A N 1
ATOM 919 C CA . THR A 1 112 ? 23.579 8.127 -6.851 1.00 37.72 112 THR A CA 1
ATOM 920 C C . THR A 1 112 ? 24.663 9.076 -6.357 1.00 37.72 112 THR A C 1
ATOM 922 O O . THR A 1 112 ? 25.509 9.454 -7.159 1.00 37.72 112 THR A O 1
ATOM 925 N N . LEU A 1 113 ? 24.707 9.362 -5.057 1.00 30.58 113 LEU A N 1
ATOM 926 C CA . LEU A 1 113 ? 25.950 9.680 -4.355 1.00 30.58 113 LEU A CA 1
ATOM 927 C C . LEU A 1 113 ? 25.919 9.005 -2.969 1.00 30.58 113 LEU A C 1
ATOM 929 O O . LEU A 1 113 ? 24.861 8.937 -2.342 1.00 30.58 113 LEU A O 1
ATOM 933 N N . PRO A 1 114 ? 27.032 8.381 -2.547 1.00 38.50 114 PRO A N 1
ATOM 934 C CA . PRO A 1 114 ? 27.051 7.380 -1.491 1.00 38.50 114 PRO A CA 1
ATOM 935 C C . PRO A 1 114 ? 27.141 7.994 -0.090 1.00 38.50 114 PRO A C 1
ATOM 937 O O . PRO A 1 114 ? 27.603 9.115 0.077 1.00 38.50 114 PRO A O 1
ATOM 940 N N . LYS A 1 115 ? 26.745 7.173 0.895 1.00 41.41 115 LYS A N 1
ATOM 941 C CA . LYS A 1 115 ? 27.135 7.169 2.317 1.00 41.41 115 LYS A CA 1
ATOM 942 C C . LYS A 1 115 ? 27.760 8.470 2.838 1.00 41.41 115 LYS A C 1
ATOM 944 O O . LYS A 1 115 ? 28.962 8.640 2.697 1.00 41.41 115 LYS A O 1
ATOM 949 N N . THR A 1 116 ? 26.983 9.249 3.585 1.00 31.62 116 THR A N 1
ATOM 950 C CA . THR A 1 116 ? 27.249 9.612 4.993 1.00 31.62 116 THR A CA 1
ATOM 951 C C . THR A 1 116 ? 26.209 10.623 5.464 1.00 31.62 116 THR A C 1
ATOM 953 O O . THR A 1 116 ? 25.888 11.536 4.718 1.00 31.62 116 THR A O 1
ATOM 956 N N . LEU A 1 117 ? 25.711 10.392 6.686 1.00 32.41 117 LEU A N 1
ATOM 957 C CA . LEU A 1 117 ? 25.323 11.353 7.730 1.00 32.41 117 LEU A CA 1
ATOM 958 C C . LEU A 1 117 ? 24.795 12.729 7.283 1.00 32.41 117 LEU A C 1
ATOM 960 O O . LEU A 1 117 ? 25.470 13.490 6.610 1.00 32.41 117 LEU A O 1
ATOM 964 N N . SER A 1 118 ? 23.563 13.072 7.649 1.00 43.19 118 SER A N 1
ATOM 965 C CA . SER A 1 118 ? 23.222 13.633 8.970 1.00 43.19 118 SER A CA 1
ATOM 966 C C . SER A 1 118 ? 23.827 15.018 9.205 1.00 43.19 118 SER A C 1
ATOM 968 O O . SER A 1 118 ? 25.037 15.168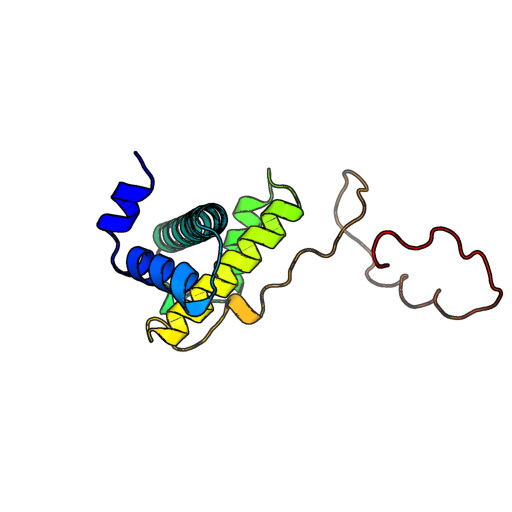 9.296 1.00 43.19 118 SER A O 1
ATOM 970 N N . GLU A 1 119 ? 22.908 15.958 9.420 1.00 38.06 119 GLU A N 1
ATOM 971 C CA . GLU A 1 119 ? 23.075 17.293 9.993 1.00 38.06 119 GLU A CA 1
ATOM 972 C C . GLU A 1 119 ? 23.719 18.394 9.134 1.00 38.06 119 GLU A C 1
ATOM 974 O O . GLU A 1 119 ? 24.811 18.278 8.597 1.00 38.06 119 GLU 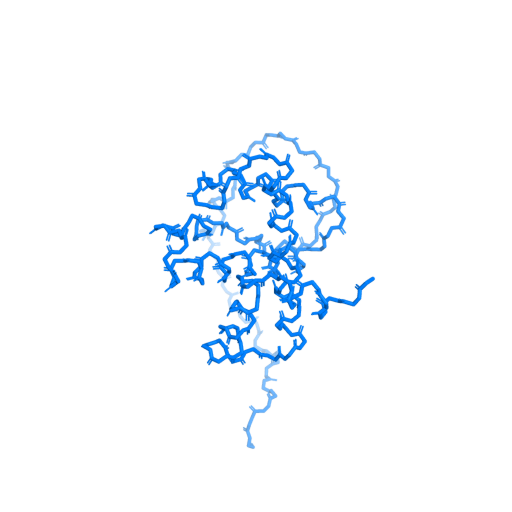A O 1
ATOM 979 N N . GLN A 1 120 ? 23.019 19.532 9.173 1.00 35.88 120 GLN A N 1
ATOM 980 C CA . GLN A 1 120 ? 23.410 20.883 8.776 1.00 35.88 120 GLN A CA 1
ATOM 981 C C . GLN A 1 120 ? 23.113 21.306 7.324 1.00 35.88 120 GLN A C 1
ATOM 983 O O . GLN A 1 120 ? 23.660 20.802 6.354 1.00 35.88 120 GLN A O 1
ATOM 988 N N . GLN A 1 121 ? 22.288 22.361 7.246 1.00 34.31 121 GLN A N 1
ATOM 989 C CA . GLN A 1 121 ? 22.203 23.358 6.168 1.00 34.31 121 GLN A CA 1
ATOM 990 C C . GLN A 1 121 ? 21.241 23.077 5.004 1.00 34.31 121 GLN A C 1
ATOM 992 O O . GLN A 1 121 ? 21.610 22.821 3.862 1.00 34.31 121 GLN A O 1
ATOM 997 N N . THR A 1 122 ? 19.963 23.311 5.286 1.00 40.16 122 THR A N 1
ATOM 998 C CA . THR A 1 122 ? 18.883 23.559 4.321 1.00 40.16 122 THR A CA 1
ATOM 999 C C . THR A 1 122 ? 18.922 24.965 3.688 1.00 40.16 122 THR A C 1
ATOM 1001 O O . THR A 1 122 ? 17.868 25.578 3.595 1.00 40.16 122 THR A O 1
ATOM 1004 N N . ASP A 1 123 ? 20.070 25.513 3.248 1.00 34.41 123 ASP A N 1
ATOM 1005 C CA . ASP A 1 123 ? 20.078 26.942 2.835 1.00 34.41 123 ASP A CA 1
ATOM 1006 C C . ASP A 1 123 ? 20.957 27.405 1.651 1.00 34.41 123 ASP A C 1
ATOM 1008 O O . ASP A 1 123 ? 21.110 28.608 1.444 1.00 34.41 123 ASP A O 1
ATOM 1012 N N . LEU A 1 124 ? 21.492 26.524 0.792 1.00 36.69 124 LEU A N 1
ATOM 1013 C CA . LEU A 1 124 ? 22.374 26.977 -0.312 1.00 36.69 124 LEU A CA 1
ATOM 1014 C C . LEU A 1 124 ? 21.968 26.617 -1.750 1.00 36.69 124 LEU A C 1
ATOM 1016 O O . LEU A 1 124 ? 22.662 27.010 -2.685 1.00 36.69 124 LEU A O 1
ATOM 1020 N N . LEU A 1 125 ? 20.826 25.965 -1.986 1.00 38.12 125 LEU A N 1
ATOM 1021 C CA . LEU A 1 125 ? 20.477 25.462 -3.331 1.00 38.12 125 LEU A CA 1
ATOM 1022 C C . LEU A 1 125 ? 19.460 26.296 -4.131 1.00 38.12 125 LEU A C 1
ATOM 1024 O O . LEU A 1 125 ? 19.100 25.905 -5.238 1.00 38.12 125 LEU A O 1
ATOM 1028 N N . LEU A 1 126 ? 19.033 27.464 -3.633 1.00 34.47 126 LEU A N 1
ATOM 1029 C CA . LEU A 1 126 ? 18.103 28.360 -4.349 1.00 34.47 126 LEU A CA 1
ATOM 1030 C C . LEU A 1 126 ? 18.757 29.594 -5.002 1.00 34.47 126 LEU A C 1
ATOM 1032 O O . LEU A 1 126 ? 18.069 30.336 -5.696 1.00 34.47 126 LEU A O 1
ATOM 1036 N N . LYS A 1 127 ? 20.071 29.823 -4.845 1.00 35.03 127 LYS A N 1
ATOM 1037 C CA . LYS A 1 127 ? 20.740 31.048 -5.345 1.00 35.03 127 LYS A CA 1
ATOM 1038 C C . LYS A 1 127 ? 21.563 30.912 -6.634 1.00 35.03 127 LYS A C 1
ATOM 1040 O O . LYS A 1 127 ? 22.050 31.924 -7.120 1.00 35.03 127 LYS A O 1
ATOM 1045 N N . ALA A 1 128 ? 21.694 29.721 -7.220 1.00 35.88 128 ALA A N 1
ATOM 1046 C CA . ALA A 1 128 ? 22.545 29.516 -8.404 1.00 35.88 128 ALA A CA 1
ATOM 1047 C C . ALA A 1 128 ? 21.798 29.514 -9.756 1.00 35.88 128 ALA A C 1
ATOM 1049 O O . ALA A 1 128 ? 22.435 29.428 -10.798 1.00 35.88 128 ALA A O 1
ATOM 1050 N N . LEU A 1 129 ? 20.462 29.628 -9.772 1.00 38.44 129 LEU A N 1
ATOM 1051 C CA . LEU A 1 129 ? 19.659 29.568 -11.009 1.00 38.44 129 LEU A CA 1
ATOM 1052 C C . LEU A 1 129 ? 19.488 30.920 -11.729 1.00 38.44 129 LEU A C 1
ATOM 1054 O O . LEU A 1 129 ? 18.701 31.020 -12.664 1.00 38.44 129 LEU A O 1
ATOM 1058 N N . TYR A 1 130 ? 20.231 31.953 -11.328 1.00 42.84 130 TYR A N 1
ATOM 1059 C CA . TYR A 1 130 ? 20.242 33.257 -11.996 1.00 42.84 130 TYR A CA 1
ATOM 1060 C C . TYR A 1 130 ? 21.680 33.729 -12.236 1.00 42.84 130 TYR A C 1
ATOM 1062 O O . TYR A 1 130 ? 22.214 34.505 -11.447 1.00 42.84 130 TYR A O 1
ATOM 1070 N N . ARG A 1 131 ? 22.299 33.267 -13.330 1.00 34.06 131 ARG A N 1
ATOM 1071 C CA . ARG A 1 131 ? 23.062 34.121 -14.261 1.00 34.06 131 ARG A CA 1
ATOM 1072 C C . ARG A 1 131 ? 23.619 33.335 -15.452 1.00 34.06 131 ARG A C 1
ATOM 1074 O O . ARG A 1 131 ? 24.372 32.389 -15.275 1.00 34.06 131 ARG A O 1
ATOM 1081 N N . ASP A 1 132 ? 23.246 33.843 -16.622 1.00 37.59 132 ASP A N 1
ATOM 1082 C CA . ASP A 1 132 ? 24.017 33.946 -17.863 1.00 37.59 132 ASP A CA 1
ATOM 1083 C C . ASP A 1 132 ? 24.425 32.677 -18.638 1.00 37.59 132 ASP A C 1
ATOM 1085 O O . ASP A 1 132 ? 25.402 32.011 -18.323 1.00 37.59 132 ASP A O 1
ATOM 1089 N N . GLY A 1 133 ? 23.745 32.489 -19.780 1.00 36.50 133 GLY A N 1
ATOM 1090 C CA . GLY A 1 133 ? 24.433 32.480 -21.080 1.00 36.50 133 GLY A CA 1
ATOM 1091 C C . GLY A 1 133 ? 24.646 31.137 -21.796 1.00 36.50 133 GLY A C 1
ATOM 1092 O O . GLY A 1 133 ? 25.420 30.306 -21.348 1.00 36.50 133 GLY A O 1
ATOM 1093 N N . ASP A 1 134 ? 24.046 31.034 -22.989 1.00 33.91 134 ASP A N 1
ATOM 1094 C CA . ASP A 1 134 ? 24.475 30.252 -24.171 1.00 33.91 134 ASP A CA 1
ATOM 1095 C C . ASP A 1 134 ? 24.318 28.707 -24.256 1.00 33.91 134 ASP A C 1
ATOM 1097 O O . ASP A 1 134 ? 25.132 27.919 -23.791 1.00 33.91 134 ASP A O 1
ATOM 1101 N N . ILE A 1 135 ? 23.228 28.291 -24.927 1.00 36.88 135 ILE A N 1
ATOM 1102 C CA . ILE A 1 135 ? 23.153 27.690 -26.286 1.00 36.88 135 ILE A CA 1
ATOM 1103 C C . ILE A 1 135 ? 24.069 26.483 -26.684 1.00 36.88 135 ILE A C 1
ATOM 1105 O O . ILE A 1 135 ? 25.286 26.581 -26.759 1.00 36.88 135 ILE A O 1
ATOM 1109 N N . LEU A 1 136 ? 23.391 25.421 -27.177 1.00 34.75 136 LEU A N 1
ATOM 1110 C CA . LEU A 1 136 ? 23.794 24.326 -28.105 1.00 34.75 136 LEU A CA 1
ATOM 1111 C C . LEU A 1 136 ? 24.683 23.182 -27.563 1.00 34.75 136 LEU A C 1
ATOM 1113 O O . LEU A 1 136 ? 25.862 23.325 -27.282 1.00 34.75 136 LEU A O 1
ATOM 1117 N N . SER A 1 137 ? 24.193 21.940 -27.558 1.00 34.75 137 SER A N 1
ATOM 1118 C CA . SER A 1 137 ? 24.092 21.175 -28.807 1.00 34.75 137 SER A CA 1
ATOM 1119 C C . SER A 1 137 ? 23.007 20.092 -28.770 1.00 34.75 137 SER A C 1
ATOM 1121 O O . SER A 1 137 ? 22.937 19.227 -27.903 1.00 34.75 137 SER A O 1
ATOM 1123 N N . VAL A 1 138 ? 22.157 20.178 -29.787 1.00 49.06 138 VAL A N 1
ATOM 1124 C CA . VAL A 1 138 ? 21.191 19.190 -30.256 1.00 49.06 138 VAL A CA 1
ATOM 1125 C C . VAL A 1 138 ? 21.949 18.031 -30.918 1.00 49.06 138 VAL A C 1
ATOM 1127 O O . VAL A 1 138 ? 22.732 18.300 -31.825 1.00 49.06 138 VAL A O 1
ATOM 1130 N N . ARG A 1 139 ? 21.710 16.785 -30.484 1.00 44.97 139 ARG A N 1
ATOM 1131 C CA . ARG A 1 139 ? 21.981 15.471 -31.135 1.00 44.97 139 ARG A CA 1
ATOM 1132 C C . ARG A 1 139 ? 21.972 14.443 -29.998 1.00 44.97 139 ARG A C 1
ATOM 1134 O O . ARG A 1 139 ? 22.791 14.543 -29.104 1.00 44.97 139 ARG A O 1
ATOM 1141 N N . ASP A 1 140 ? 20.991 13.574 -29.822 1.00 40.00 140 ASP A N 1
ATOM 1142 C CA . ASP A 1 140 ? 20.440 12.626 -30.785 1.00 40.00 140 ASP A CA 1
ATOM 1143 C C . ASP A 1 140 ? 18.919 12.552 -30.563 1.00 40.00 140 ASP A C 1
ATOM 1145 O O . ASP A 1 140 ? 18.437 12.175 -29.499 1.00 40.00 140 ASP A O 1
ATOM 1149 N N . TRP A 1 141 ? 18.119 13.201 -31.406 1.00 34.47 141 TRP A N 1
ATOM 1150 C CA . TRP A 1 141 ? 17.485 12.602 -32.584 1.00 34.47 141 TRP A CA 1
ATOM 1151 C C . TRP A 1 141 ? 16.889 11.202 -32.363 1.00 34.47 141 TRP A C 1
ATOM 1153 O O . TRP A 1 141 ? 17.575 10.190 -32.407 1.00 34.47 141 TRP A O 1
ATOM 1163 N N . VAL A 1 142 ? 15.561 11.205 -32.206 1.00 37.88 142 VAL A N 1
ATOM 1164 C CA . VAL A 1 142 ? 14.638 10.496 -33.104 1.00 37.88 142 VAL A CA 1
ATOM 1165 C C . VAL A 1 142 ? 14.928 9.005 -33.292 1.00 37.88 142 VAL A C 1
ATOM 1167 O O . VAL A 1 142 ? 15.674 8.599 -34.177 1.00 37.88 142 VAL A O 1
ATOM 1170 N N . ILE A 1 143 ? 14.216 8.178 -32.528 1.00 47.72 143 ILE A N 1
ATOM 1171 C CA . ILE A 1 143 ? 13.923 6.799 -32.914 1.00 47.72 143 ILE A CA 1
ATOM 1172 C C . ILE A 1 143 ? 12.401 6.603 -32.798 1.00 47.72 143 ILE A C 1
ATOM 1174 O O . ILE A 1 143 ? 11.847 6.688 -31.704 1.00 47.72 143 ILE A O 1
ATOM 1178 N N . PHE A 1 144 ? 11.793 6.343 -33.963 1.00 37.66 144 PHE A N 1
ATOM 1179 C CA . PHE A 1 144 ? 10.380 6.088 -34.301 1.00 37.66 144 PHE A CA 1
ATOM 1180 C C . PHE A 1 144 ? 9.476 7.310 -34.540 1.00 37.66 144 PHE A C 1
ATOM 1182 O O . PHE A 1 144 ? 8.877 7.834 -33.610 1.00 37.66 144 PHE A O 1
ATOM 1189 N N . GLU A 1 145 ? 9.317 7.718 -35.806 1.00 32.88 145 GLU A N 1
ATOM 1190 C CA . GLU A 1 145 ? 8.193 7.276 -36.660 1.00 32.88 145 GLU A CA 1
ATOM 1191 C C . GLU A 1 145 ? 8.337 7.798 -38.110 1.00 32.88 145 GLU A C 1
ATOM 1193 O O . GLU A 1 145 ? 8.612 8.978 -38.313 1.00 32.88 145 GLU A O 1
ATOM 1198 N N . VAL A 1 146 ? 8.077 6.884 -39.064 1.00 39.59 146 VAL A N 1
ATOM 1199 C CA . VAL A 1 146 ? 7.951 7.002 -40.542 1.00 39.59 146 VAL A CA 1
ATOM 1200 C C . VAL A 1 146 ? 9.235 7.122 -41.366 1.00 39.59 146 VAL A C 1
ATOM 1202 O O . VAL A 1 146 ? 9.900 8.178 -41.346 1.00 39.59 146 VAL A O 1
#

Foldseek 3Di:
DPPVVVCVVDVLLVVLLVCCCPVVVDDPVLSSLLSVLVVLLVVQCVVVVHQPQRDALVSVVVSLVVVPPDDDLVSSQSSLVSLQSSLVSCCVVVVYVDRNSVPDDRPDPDPDDDDDDDDDDPDDDPPPPDDDDDDDDDDDDDDDDD